Protein AF-A0A9X5B598-F1 (afdb_monomer_lite)

Secondary structure (DSSP, 8-state):
-------EEE-HHHHHHS-HHHHHHHHHHHH-GGGB-TTSSBPPEESS-SSS-BHHHHHHHTT-GGGHHHHHHHHHHTTSEEEETTTEEEE-GGGEEEPPPPS-------------

Foldseek 3Di:
DPPPLQQKDWDPLLVVQADPLLNLLLRLQRHPQLQADPSSGRDKAACDDDPGRHLCVSSVVSVNNVCSPVSVVSCVVSVQWDADPRRIIDGDPNGMDGDDDPPPPPPPPDDDDDDD

Structure (mmCIF, N/CA/C/O backbone):
data_AF-A0A9X5B598-F1
#
_entry.id   AF-A0A9X5B598-F1
#
loop_
_atom_site.group_PDB
_atom_site.id
_atom_site.type_symbol
_atom_site.label_atom_id
_atom_site.label_alt_id
_atom_site.label_comp_id
_atom_site.label_asym_id
_atom_site.label_entity_id
_atom_site.label_seq_id
_atom_site.pdbx_PDB_ins_code
_atom_site.Cartn_x
_atom_site.Cartn_y
_atom_site.Cartn_z
_atom_site.occupancy
_atom_site.B_iso_or_equiv
_atom_site.auth_seq_id
_atom_site.auth_comp_id
_atom_site.auth_asym_id
_atom_site.auth_atom_id
_atom_site.pdbx_PDB_model_num
ATOM 1 N N . MET A 1 1 ? -14.862 -1.211 -27.888 1.00 36.16 1 MET A N 1
ATOM 2 C CA . MET A 1 1 ? -14.854 -2.065 -26.686 1.00 36.16 1 MET A CA 1
ATOM 3 C C . MET A 1 1 ? -14.724 -1.125 -25.506 1.00 36.16 1 MET A C 1
ATOM 5 O O . MET A 1 1 ? -13.703 -0.467 -25.397 1.00 36.16 1 MET A O 1
ATOM 9 N N . THR A 1 2 ? -15.781 -0.926 -24.724 1.00 40.56 2 THR A N 1
ATOM 10 C CA . THR A 1 2 ? -15.682 -0.156 -23.478 1.00 40.56 2 THR A CA 1
ATOM 11 C C . THR A 1 2 ? -15.030 -1.070 -22.450 1.00 40.56 2 THR A C 1
ATOM 13 O O . THR A 1 2 ? -15.717 -1.872 -21.823 1.00 40.56 2 THR A O 1
ATOM 16 N N . GLU A 1 3 ? -13.701 -1.029 -22.348 1.00 46.00 3 GLU A N 1
ATOM 17 C CA . GLU A 1 3 ? -13.007 -1.582 -21.186 1.00 46.00 3 GLU A CA 1
ATOM 18 C C . GLU A 1 3 ? -13.545 -0.838 -19.965 1.00 46.00 3 GLU A C 1
ATOM 20 O O . GLU A 1 3 ? -13.273 0.344 -19.769 1.00 46.00 3 GLU A O 1
ATOM 25 N N . SER A 1 4 ? -14.398 -1.501 -19.188 1.00 48.81 4 SER A N 1
ATOM 26 C CA . SER A 1 4 ? -14.752 -1.029 -17.859 1.00 48.81 4 SER A CA 1
ATOM 27 C C . SER A 1 4 ? -13.472 -1.059 -17.038 1.00 48.81 4 SER A C 1
ATOM 29 O O . SER A 1 4 ? -13.071 -2.116 -16.554 1.00 48.81 4 SER A O 1
ATOM 31 N N . THR A 1 5 ? -12.797 0.083 -16.926 1.00 58.19 5 THR A N 1
ATOM 32 C CA . THR A 1 5 ? -11.674 0.260 -16.014 1.00 58.19 5 THR A CA 1
ATOM 33 C C . THR A 1 5 ? -12.203 -0.046 -14.620 1.00 58.19 5 THR A C 1
ATOM 35 O O . THR A 1 5 ? -12.960 0.737 -14.051 1.00 58.19 5 THR A O 1
ATOM 38 N N . LEU A 1 6 ? -11.887 -1.236 -14.107 1.00 69.44 6 LEU A N 1
ATOM 39 C CA . LEU A 1 6 ? -12.237 -1.634 -12.751 1.00 69.44 6 LEU A CA 1
ATOM 40 C C . LEU A 1 6 ? -11.558 -0.648 -11.806 1.00 69.44 6 LEU A C 1
ATOM 42 O O . LEU A 1 6 ? -10.340 -0.666 -11.626 1.00 69.44 6 LEU A O 1
ATOM 46 N N . GLU A 1 7 ? -12.350 0.261 -11.252 1.00 84.88 7 GLU A N 1
ATOM 47 C CA . GLU A 1 7 ? -11.879 1.165 -10.219 1.00 84.88 7 GLU A CA 1
ATOM 48 C C . GLU A 1 7 ? -11.705 0.364 -8.929 1.00 84.88 7 GLU A C 1
ATOM 50 O O . GLU A 1 7 ? -12.547 -0.462 -8.576 1.00 84.88 7 GLU A O 1
ATOM 55 N N . TRP A 1 8 ? -10.592 0.571 -8.232 1.00 90.94 8 TRP A N 1
ATOM 56 C CA . TRP A 1 8 ? -10.301 -0.098 -6.967 1.00 90.94 8 TRP A CA 1
ATOM 57 C C . TRP A 1 8 ? -10.489 0.881 -5.818 1.00 90.94 8 TRP A C 1
ATOM 59 O O . TRP A 1 8 ? -10.073 2.035 -5.897 1.00 90.94 8 TRP A O 1
ATOM 69 N N . GLN A 1 9 ? -11.078 0.400 -4.730 1.00 93.12 9 GLN A N 1
ATOM 70 C CA . GLN A 1 9 ? -11.243 1.149 -3.491 1.00 93.12 9 GLN A CA 1
ATOM 71 C C . GLN A 1 9 ? -10.590 0.409 -2.328 1.00 93.12 9 GLN A C 1
ATOM 73 O O . GLN A 1 9 ? -10.444 -0.814 -2.339 1.00 93.12 9 GLN A O 1
ATOM 78 N N . VAL A 1 10 ? -10.211 1.160 -1.301 1.00 94.56 10 VAL A N 1
ATOM 79 C CA . VAL A 1 10 ? -9.692 0.599 -0.051 1.00 94.56 10 VAL A CA 1
ATOM 80 C C . VAL A 1 10 ? -10.817 -0.143 0.659 1.00 94.56 10 VAL A C 1
ATOM 82 O O . VAL A 1 10 ? -11.945 0.346 0.717 1.00 94.56 10 VAL A O 1
ATOM 85 N N . SER A 1 11 ? -10.526 -1.327 1.189 1.00 94.81 11 SER A N 1
ATOM 86 C CA . SER A 1 11 ? -11.532 -2.111 1.901 1.00 94.81 11 SER A CA 1
ATOM 87 C C . SER A 1 11 ? -11.913 -1.445 3.226 1.00 94.81 11 SER A C 1
ATOM 89 O O . SER A 1 11 ? -11.100 -0.776 3.868 1.00 94.81 11 SER A O 1
ATOM 91 N N . SER A 1 12 ? -13.143 -1.675 3.692 1.00 93.88 12 SER A N 1
ATOM 92 C CA . SER A 1 12 ? -13.578 -1.202 5.013 1.00 93.88 12 SER A CA 1
ATOM 93 C C . SER A 1 12 ? -12.699 -1.743 6.144 1.00 93.88 12 SER A C 1
ATOM 95 O O . SER A 1 12 ? -12.470 -1.033 7.116 1.00 93.88 12 SER A O 1
ATOM 97 N N . LEU A 1 13 ? -12.160 -2.959 5.997 1.00 94.25 13 LEU A N 1
ATOM 98 C CA . LEU A 1 13 ? -11.234 -3.552 6.962 1.00 94.25 13 LEU A CA 1
ATOM 99 C C . LEU A 1 13 ? -9.950 -2.721 7.085 1.00 94.25 13 LEU A C 1
ATOM 101 O O . LEU A 1 13 ? -9.553 -2.358 8.189 1.00 94.25 13 LEU A O 1
ATOM 105 N N . ALA A 1 14 ? -9.331 -2.364 5.958 1.00 94.69 14 ALA A N 1
ATOM 106 C CA . ALA A 1 14 ? -8.139 -1.522 5.961 1.00 94.69 14 ALA A CA 1
ATOM 107 C C . ALA A 1 14 ? -8.430 -0.129 6.544 1.00 94.69 14 ALA A C 1
ATOM 109 O O . ALA A 1 14 ? -7.615 0.401 7.291 1.00 94.69 14 ALA A O 1
ATOM 110 N N . LEU A 1 15 ? -9.606 0.446 6.270 1.00 95.00 15 LEU A N 1
ATOM 111 C CA . LEU A 1 15 ? -10.020 1.730 6.853 1.00 95.00 15 LEU A CA 1
ATOM 112 C C . LEU A 1 15 ? -10.250 1.677 8.373 1.00 95.00 15 LEU A C 1
ATOM 114 O O . LEU A 1 15 ? -10.174 2.711 9.028 1.00 95.00 15 LEU A O 1
ATOM 118 N N . GLN A 1 16 ? -10.553 0.506 8.935 1.00 96.12 16 GLN A N 1
ATOM 119 C CA . GLN A 1 16 ? -10.752 0.332 10.377 1.00 96.12 16 GLN A CA 1
ATOM 120 C C . GLN A 1 16 ? -9.447 0.048 11.123 1.00 96.12 16 GLN A C 1
ATOM 122 O O . GLN A 1 16 ? -9.292 0.485 12.259 1.00 96.12 16 GLN A O 1
ATOM 127 N N . LEU A 1 17 ? -8.530 -0.698 10.502 1.00 96.50 17 LEU A N 1
ATOM 128 C CA . LEU A 1 17 ? -7.298 -1.156 11.151 1.00 96.50 17 LEU A CA 1
ATOM 129 C C . LEU A 1 17 ? -6.129 -0.182 11.005 1.00 96.50 17 LEU A C 1
ATOM 131 O O . LEU A 1 17 ? -5.247 -0.165 11.860 1.00 96.50 17 LEU A O 1
ATOM 135 N N . LEU A 1 18 ? -6.100 0.596 9.921 1.00 96.94 18 LEU A N 1
ATOM 136 C CA . LEU A 1 18 ? -4.972 1.463 9.604 1.00 96.94 18 LEU A CA 1
ATOM 137 C C . LEU A 1 18 ? -5.151 2.880 10.153 1.00 96.94 18 LEU A C 1
ATOM 139 O O . LEU A 1 18 ? -6.245 3.445 10.147 1.00 96.94 18 LEU A O 1
ATOM 143 N N . SER A 1 19 ? -4.039 3.499 10.527 1.00 97.25 19 SER A N 1
ATOM 144 C CA . SER A 1 19 ? -3.913 4.919 10.820 1.00 97.25 19 SER A CA 1
ATOM 145 C C . SER A 1 19 ? -4.225 5.767 9.588 1.00 97.25 19 SER A C 1
ATOM 147 O O . SER A 1 19 ? -4.080 5.328 8.447 1.00 97.25 19 SER A O 1
ATOM 149 N N . GLU A 1 20 ? -4.580 7.039 9.783 1.00 96.25 20 GLU A N 1
ATOM 150 C CA . GLU A 1 20 ? -4.864 7.957 8.668 1.00 96.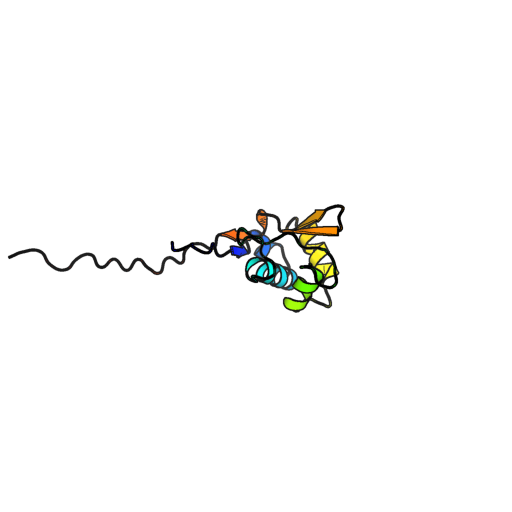25 20 GLU A CA 1
ATOM 151 C C . GLU A 1 20 ? -3.707 8.067 7.660 1.00 96.25 20 GLU A C 1
ATOM 153 O O . GLU A 1 20 ? -3.927 8.278 6.466 1.00 96.25 20 GLU A O 1
ATOM 158 N N . ARG A 1 21 ? -2.461 7.907 8.123 1.00 96.69 21 ARG A N 1
ATOM 159 C CA . ARG A 1 21 ? -1.268 7.949 7.267 1.00 96.69 21 ARG A CA 1
ATOM 160 C C . ARG A 1 21 ? -1.179 6.701 6.393 1.00 96.69 21 ARG A C 1
ATOM 162 O O . ARG A 1 21 ? -1.042 6.822 5.178 1.00 96.69 21 ARG A O 1
ATOM 169 N N . ALA A 1 22 ? -1.339 5.520 6.983 1.00 96.69 22 ALA A N 1
ATOM 170 C CA . ALA A 1 22 ? -1.380 4.270 6.234 1.00 96.69 22 ALA A CA 1
ATOM 171 C C . ALA A 1 22 ? -2.593 4.207 5.287 1.00 96.69 22 ALA A C 1
ATOM 173 O O . ALA A 1 22 ? -2.456 3.792 4.136 1.00 96.69 22 ALA A O 1
ATOM 174 N N . GLN A 1 23 ? -3.749 4.738 5.705 1.00 97.00 23 GLN A N 1
ATOM 175 C CA . GLN A 1 23 ? -4.925 4.907 4.847 1.00 97.00 23 GLN A CA 1
ATOM 176 C C . GLN A 1 23 ? -4.651 5.814 3.637 1.00 97.00 23 GLN A C 1
ATOM 178 O O . GLN A 1 23 ? -5.118 5.526 2.536 1.00 97.00 23 GLN A O 1
ATOM 183 N N . LYS A 1 24 ? -3.892 6.904 3.797 1.00 96.44 24 LYS A N 1
ATOM 184 C CA . LYS A 1 24 ? -3.489 7.755 2.664 1.00 96.44 24 LYS A CA 1
ATOM 185 C C . LYS A 1 24 ? -2.605 7.004 1.675 1.00 96.44 24 LYS A C 1
ATOM 187 O O . LYS A 1 24 ? -2.861 7.075 0.475 1.00 96.44 24 LYS A O 1
ATOM 192 N N . VAL A 1 25 ? -1.616 6.261 2.170 1.00 97.19 25 VAL A N 1
ATOM 193 C CA . VAL A 1 25 ? -0.707 5.470 1.326 1.00 97.19 25 VAL A CA 1
ATOM 194 C C . VAL A 1 25 ? -1.476 4.416 0.533 1.00 97.19 25 VAL A C 1
ATOM 196 O O . VAL A 1 25 ? -1.342 4.357 -0.687 1.00 97.19 25 VAL A O 1
ATOM 199 N N . ILE A 1 26 ? -2.341 3.634 1.184 1.00 96.12 26 ILE A N 1
ATOM 200 C CA . ILE A 1 26 ? -3.118 2.601 0.489 1.00 96.12 26 ILE A CA 1
ATOM 201 C C . ILE A 1 26 ? -4.129 3.195 -0.501 1.00 96.12 26 ILE A C 1
ATOM 203 O O . ILE A 1 26 ? -4.261 2.670 -1.603 1.00 96.12 26 ILE A O 1
ATOM 207 N N . ARG A 1 27 ? -4.786 4.321 -0.176 1.00 95.38 27 ARG A N 1
ATOM 208 C CA . ARG A 1 27 ? -5.649 5.051 -1.127 1.00 95.38 27 ARG A CA 1
ATOM 209 C C . ARG A 1 27 ? -4.868 5.491 -2.358 1.00 95.38 27 ARG A C 1
ATOM 211 O O . ARG A 1 27 ? -5.350 5.345 -3.476 1.00 95.38 27 ARG A O 1
ATOM 218 N N . HIS A 1 28 ? -3.660 6.010 -2.159 1.00 95.75 28 HIS A N 1
ATOM 219 C CA . HIS A 1 28 ? -2.820 6.414 -3.273 1.00 95.75 28 HIS A CA 1
ATOM 220 C C . HIS A 1 28 ? -2.398 5.205 -4.118 1.00 95.75 28 HIS A C 1
ATOM 222 O O . HIS A 1 28 ? -2.491 5.261 -5.338 1.00 95.75 28 HIS A O 1
ATOM 228 N N . TRP A 1 29 ? -2.052 4.081 -3.488 1.00 95.56 29 TRP A N 1
ATOM 229 C CA . TRP A 1 29 ? -1.665 2.853 -4.187 1.00 95.56 29 TRP A CA 1
ATOM 230 C C . TRP A 1 29 ? -2.790 2.301 -5.069 1.00 95.56 29 TRP A C 1
ATOM 232 O O . TRP A 1 29 ? -2.552 1.936 -6.218 1.00 95.56 29 TRP A O 1
ATOM 242 N N . VAL A 1 30 ? -4.028 2.267 -4.562 1.00 94.25 30 VAL A N 1
ATOM 243 C CA . VAL A 1 30 ? -5.167 1.744 -5.333 1.00 94.25 30 VAL A CA 1
ATOM 244 C C . VAL A 1 30 ? -5.608 2.689 -6.447 1.00 94.25 30 VAL A C 1
ATOM 246 O O . VAL A 1 30 ? -6.053 2.221 -7.495 1.00 94.25 30 VAL A O 1
ATOM 249 N N . SER A 1 31 ? -5.470 4.004 -6.268 1.00 91.00 31 SER A N 1
ATOM 250 C CA . SER A 1 31 ? -5.999 5.001 -7.209 1.00 91.00 31 SER A CA 1
ATOM 251 C C . SER A 1 31 ? -4.986 5.484 -8.248 1.00 91.00 31 SER A C 1
ATOM 253 O O . SER A 1 31 ? -5.376 5.884 -9.342 1.00 91.00 31 SER A O 1
ATOM 255 N N . SER A 1 32 ? -3.693 5.463 -7.931 1.00 90.81 32 SER A N 1
ATOM 256 C CA . SER A 1 32 ? -2.660 6.079 -8.761 1.00 90.81 32 SER A CA 1
ATOM 257 C C . SER A 1 32 ? -2.138 5.097 -9.817 1.00 90.81 32 SER A C 1
ATOM 259 O O . SER A 1 32 ? -1.555 4.059 -9.505 1.00 90.81 32 SER A O 1
ATOM 261 N N . GLY A 1 33 ? -2.351 5.436 -11.095 1.00 89.56 33 GLY A N 1
ATOM 262 C CA . GLY A 1 33 ? -1.945 4.637 -12.261 1.00 89.56 33 GLY A CA 1
ATOM 263 C C . GLY A 1 33 ? -0.487 4.147 -12.247 1.00 89.56 33 GLY A C 1
ATOM 264 O O . GLY A 1 33 ? -0.255 2.969 -12.530 1.00 89.56 33 GLY A O 1
ATOM 265 N N . PRO A 1 34 ? 0.499 4.980 -11.860 1.00 91.31 34 PRO A N 1
ATOM 266 C CA . PRO A 1 34 ? 1.886 4.563 -11.700 1.00 91.31 34 PRO A CA 1
ATOM 267 C C . PRO A 1 34 ? 2.085 3.366 -10.774 1.00 91.31 34 PRO A C 1
ATOM 269 O O . PRO A 1 34 ? 3.022 2.620 -10.997 1.00 91.31 34 PRO A O 1
ATOM 272 N N . PHE A 1 35 ? 1.221 3.106 -9.796 1.00 92.75 35 PHE A N 1
ATOM 273 C CA . PHE A 1 35 ? 1.388 1.990 -8.856 1.00 92.75 35 PHE A CA 1
ATOM 274 C C . PHE A 1 35 ? 0.511 0.779 -9.183 1.00 92.75 35 PHE A C 1
ATOM 276 O O . PHE A 1 35 ? 0.456 -0.171 -8.402 1.00 92.75 35 PHE A O 1
ATOM 283 N N . ARG A 1 36 ? -0.153 0.788 -10.343 1.00 91.94 36 ARG A N 1
ATOM 284 C CA . ARG A 1 36 ? -0.955 -0.330 -10.841 1.00 91.94 36 ARG A CA 1
ATOM 285 C C . ARG A 1 36 ? -0.145 -1.261 -11.747 1.00 91.94 36 ARG A C 1
ATOM 287 O O . ARG A 1 36 ? 0.854 -0.856 -12.358 1.00 91.94 36 ARG A O 1
ATOM 294 N N . ASP A 1 37 ? -0.576 -2.516 -11.805 1.00 90.50 37 ASP A N 1
ATOM 295 C CA . ASP A 1 37 ? -0.089 -3.531 -12.737 1.00 90.50 37 ASP A CA 1
ATOM 296 C C . ASP A 1 37 ? -0.871 -3.523 -14.066 1.00 90.50 37 ASP A C 1
ATOM 298 O O . ASP A 1 37 ? -1.745 -2.685 -14.299 1.00 90.50 37 ASP A O 1
ATOM 302 N N . VAL A 1 38 ? -0.551 -4.471 -14.951 1.00 89.00 38 VAL A N 1
ATOM 303 C CA . VAL A 1 38 ? -1.172 -4.617 -16.281 1.00 89.00 38 VAL A CA 1
ATOM 304 C C . VAL A 1 38 ? -2.674 -4.921 -16.239 1.00 89.00 38 VAL A C 1
ATOM 306 O O . VAL A 1 38 ? -3.360 -4.718 -17.232 1.00 89.00 38 VAL A O 1
ATOM 309 N N . THR A 1 39 ? -3.192 -5.399 -15.107 1.00 87.25 39 THR A N 1
ATOM 310 C CA . THR A 1 39 ? -4.622 -5.671 -14.887 1.00 87.25 39 THR A CA 1
ATOM 311 C C 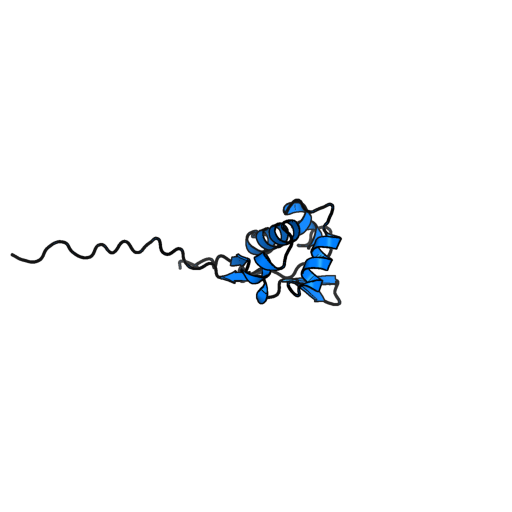. THR A 1 39 ? -5.361 -4.466 -14.302 1.00 87.25 39 THR A C 1
ATOM 313 O O . THR A 1 39 ? -6.569 -4.520 -14.077 1.00 87.25 39 THR A O 1
ATOM 316 N N . GLY A 1 40 ? -4.641 -3.375 -14.019 1.00 87.44 40 GLY A N 1
ATOM 317 C CA . GLY A 1 40 ? -5.166 -2.197 -13.341 1.00 87.44 40 GLY A CA 1
ATOM 318 C C . GLY A 1 40 ? -5.291 -2.360 -11.824 1.00 87.44 40 GLY A C 1
ATOM 319 O O . GLY A 1 40 ? -5.740 -1.425 -11.166 1.00 87.44 40 GLY A O 1
ATOM 320 N N . ALA A 1 41 ? -4.903 -3.504 -11.254 1.00 90.38 41 ALA A N 1
ATOM 321 C CA . ALA A 1 41 ? -4.863 -3.724 -9.810 1.00 90.38 41 ALA A CA 1
ATOM 322 C C . ALA A 1 41 ? -3.606 -3.092 -9.181 1.00 90.38 41 ALA A C 1
ATOM 324 O O . ALA A 1 41 ? -2.647 -2.806 -9.899 1.00 90.38 41 ALA A O 1
ATOM 325 N N . PRO A 1 42 ? -3.578 -2.864 -7.853 1.00 93.88 42 PRO A N 1
ATOM 326 C CA . PRO A 1 42 ? -2.368 -2.452 -7.144 1.00 93.88 42 PRO A CA 1
ATOM 327 C C . PRO A 1 42 ? -1.218 -3.422 -7.430 1.00 93.88 42 PRO A C 1
ATOM 329 O O . PRO A 1 42 ? -1.314 -4.614 -7.132 1.00 93.88 42 PRO A O 1
ATOM 332 N N . GLY A 1 43 ? -0.146 -2.907 -8.026 1.00 93.25 43 GLY A N 1
ATOM 333 C CA . GLY A 1 43 ? 0.991 -3.701 -8.467 1.00 93.25 43 GLY A CA 1
ATOM 334 C C . GLY A 1 43 ? 1.990 -3.991 -7.351 1.00 93.25 43 GLY A C 1
ATOM 335 O O . GLY A 1 43 ? 1.993 -3.342 -6.304 1.00 93.25 43 GLY A O 1
ATOM 336 N N . LEU A 1 44 ? 2.868 -4.960 -7.611 1.00 94.56 44 LEU A N 1
ATOM 337 C CA . LEU A 1 44 ? 4.033 -5.260 -6.780 1.00 94.56 44 LEU A CA 1
ATOM 338 C C . LEU A 1 44 ? 5.030 -4.095 -6.847 1.00 94.56 44 LEU A C 1
ATOM 340 O O . LEU A 1 44 ? 5.384 -3.654 -7.941 1.00 94.56 44 LEU A O 1
ATOM 344 N N . LEU A 1 45 ? 5.492 -3.621 -5.691 1.00 95.38 45 LEU A N 1
ATOM 345 C CA . LEU A 1 45 ? 6.452 -2.520 -5.596 1.00 95.38 45 LEU A CA 1
ATOM 346 C C . LEU A 1 45 ? 7.765 -3.003 -4.995 1.00 95.38 45 LEU A C 1
ATOM 348 O O . LEU A 1 45 ? 7.775 -3.906 -4.164 1.00 95.38 45 LEU A O 1
ATOM 352 N N . TYR A 1 46 ? 8.871 -2.361 -5.347 1.00 94.94 46 TYR A N 1
ATOM 353 C CA . TYR A 1 46 ? 10.105 -2.494 -4.572 1.00 94.94 46 TYR A CA 1
ATOM 354 C C . TYR A 1 46 ? 9.986 -1.721 -3.259 1.00 94.94 46 TYR A C 1
ATOM 356 O O . TYR A 1 46 ? 9.226 -0.762 -3.169 1.00 94.94 46 TYR A O 1
ATOM 364 N N . LEU A 1 47 ? 10.737 -2.089 -2.225 1.00 92.62 47 LEU A N 1
ATOM 365 C CA . LEU A 1 47 ? 10.779 -1.301 -0.991 1.00 92.62 47 LEU A CA 1
ATOM 366 C C . LEU A 1 47 ? 11.397 0.076 -1.251 1.00 92.62 47 LEU A C 1
ATOM 368 O O . LEU A 1 47 ? 10.806 1.097 -0.904 1.00 92.62 47 LEU A O 1
ATOM 372 N N . ALA A 1 48 ? 12.543 0.099 -1.928 1.00 88.31 48 ALA A N 1
ATOM 373 C CA . ALA A 1 48 ? 13.251 1.301 -2.345 1.00 88.31 48 ALA A CA 1
ATOM 374 C C . ALA A 1 48 ? 13.930 1.055 -3.699 1.00 88.31 48 ALA A C 1
ATOM 376 O O . ALA A 1 48 ? 14.300 -0.075 -4.007 1.00 88.31 48 ALA A O 1
ATOM 377 N N . GLY A 1 49 ? 14.102 2.109 -4.491 1.00 80.19 49 GLY A N 1
ATOM 378 C CA . GLY A 1 49 ? 14.794 2.041 -5.775 1.00 80.19 49 GLY A CA 1
ATOM 379 C C . GLY A 1 49 ? 14.750 3.386 -6.488 1.00 80.19 49 GLY A C 1
ATOM 380 O O . GLY A 1 49 ? 13.733 4.079 -6.443 1.00 80.19 49 GLY A O 1
ATOM 381 N N . ASP A 1 50 ? 15.859 3.755 -7.123 1.00 65.06 50 ASP A N 1
ATOM 382 C CA . ASP A 1 50 ? 15.955 4.968 -7.933 1.00 65.06 50 ASP A CA 1
ATOM 383 C C . ASP A 1 50 ? 15.453 4.632 -9.348 1.00 65.06 50 ASP A C 1
ATOM 385 O O . ASP A 1 50 ? 16.073 3.853 -10.069 1.00 65.06 50 ASP A O 1
ATOM 389 N N . GLY A 1 51 ? 14.268 5.130 -9.709 1.00 65.94 51 GLY A N 1
ATOM 390 C CA . GLY A 1 51 ? 13.658 4.926 -11.032 1.00 65.94 51 GLY A CA 1
ATOM 391 C C . GLY A 1 51 ? 12.650 3.773 -11.156 1.00 65.94 51 GLY A C 1
ATOM 392 O O . GLY A 1 51 ? 11.919 3.728 -12.144 1.00 65.94 51 GLY A O 1
ATOM 393 N N . GLU A 1 52 ? 12.537 2.886 -10.162 1.00 76.62 52 GLU A N 1
ATOM 394 C CA . GLU A 1 52 ? 11.495 1.848 -10.127 1.00 76.62 52 GLU A CA 1
ATOM 395 C C . GLU A 1 52 ? 10.282 2.263 -9.275 1.00 76.62 52 GLU A C 1
ATOM 397 O O . GLU A 1 52 ? 10.365 3.102 -8.373 1.00 76.62 52 GLU A O 1
ATOM 402 N N . LYS A 1 53 ? 9.122 1.647 -9.547 1.00 89.31 53 LYS A N 1
ATOM 403 C CA . LYS A 1 53 ? 7.910 1.813 -8.733 1.00 89.31 53 LYS A CA 1
ATOM 404 C C . LYS A 1 53 ? 8.180 1.241 -7.336 1.00 89.31 53 LYS A C 1
ATOM 406 O O . LYS A 1 53 ? 8.200 0.021 -7.155 1.00 89.31 53 LYS A O 1
ATOM 411 N N . SER A 1 54 ? 8.410 2.119 -6.361 1.00 94.69 54 SER A N 1
ATOM 412 C CA . SER A 1 54 ? 8.775 1.731 -4.997 1.00 94.69 54 SER A CA 1
ATOM 413 C C . SER A 1 54 ? 7.766 2.203 -3.950 1.00 94.69 54 SER A C 1
ATOM 415 O O . SER A 1 54 ? 7.040 3.179 -4.150 1.00 94.69 54 SER A O 1
ATOM 417 N N . PHE A 1 55 ? 7.744 1.524 -2.806 1.00 95.44 55 PHE A N 1
ATOM 418 C CA . PHE A 1 55 ? 6.947 1.904 -1.648 1.00 95.44 55 PHE A CA 1
ATOM 419 C C . PHE A 1 55 ? 7.394 3.248 -1.074 1.00 95.44 55 PHE A C 1
ATOM 421 O O . PHE A 1 55 ? 6.560 4.044 -0.648 1.00 95.44 55 PHE A O 1
ATOM 428 N N . VAL A 1 56 ? 8.699 3.540 -1.099 1.00 94.81 56 VAL A N 1
ATOM 429 C CA . VAL A 1 56 ? 9.214 4.858 -0.710 1.00 94.81 56 VAL A CA 1
ATOM 430 C C . VAL A 1 56 ? 8.640 5.950 -1.611 1.00 94.81 56 VAL A C 1
ATOM 432 O O . VAL A 1 56 ? 8.131 6.939 -1.087 1.00 94.81 56 VAL A O 1
ATOM 435 N N . SER A 1 57 ? 8.651 5.764 -2.934 1.00 94.69 57 SER A N 1
ATOM 436 C CA . SER A 1 57 ? 8.066 6.725 -3.880 1.00 94.69 57 SER A CA 1
ATOM 437 C C . SER A 1 57 ? 6.565 6.901 -3.632 1.00 94.69 57 SER A C 1
ATOM 439 O O . SER A 1 57 ? 6.096 8.028 -3.495 1.00 94.69 57 SER A O 1
ATOM 441 N N . LEU A 1 58 ? 5.833 5.796 -3.445 1.00 95.44 58 LEU A N 1
ATOM 442 C CA . LEU A 1 58 ? 4.409 5.799 -3.099 1.00 95.44 58 LEU A CA 1
ATOM 443 C C . LEU A 1 58 ? 4.124 6.601 -1.820 1.00 95.44 58 LEU A C 1
ATOM 445 O O . LEU A 1 58 ? 3.228 7.443 -1.789 1.00 95.44 58 LEU A O 1
ATOM 449 N N . ALA A 1 59 ? 4.880 6.344 -0.752 1.00 95.25 59 ALA A N 1
ATOM 450 C CA . ALA A 1 59 ? 4.709 7.027 0.521 1.00 95.25 59 ALA A CA 1
ATOM 451 C C . ALA A 1 59 ? 5.062 8.516 0.418 1.00 95.25 59 ALA A C 1
ATOM 453 O O . ALA A 1 59 ? 4.408 9.340 1.055 1.00 95.25 59 ALA A O 1
ATOM 454 N N . VAL A 1 60 ? 6.059 8.880 -0.391 1.00 94.25 60 VAL A N 1
ATOM 455 C CA . VAL A 1 60 ? 6.407 10.278 -0.672 1.00 94.25 60 VAL A CA 1
ATOM 456 C C . VAL A 1 60 ? 5.267 10.984 -1.406 1.00 94.25 60 VAL A C 1
ATOM 458 O O . VAL A 1 60 ? 4.842 12.045 -0.948 1.00 94.25 60 VAL A O 1
ATOM 461 N N . GLU A 1 61 ? 4.728 10.392 -2.475 1.00 94.19 61 GLU A N 1
ATOM 462 C CA . GLU A 1 61 ? 3.604 10.961 -3.235 1.00 94.19 61 GLU A CA 1
ATOM 463 C C . GLU A 1 61 ? 2.321 11.061 -2.394 1.00 94.19 61 GLU A C 1
ATOM 465 O O . GLU A 1 61 ? 1.566 12.026 -2.507 1.00 94.19 61 GLU A O 1
ATOM 470 N N . ALA A 1 62 ? 2.119 10.135 -1.453 1.00 94.69 62 ALA A N 1
ATOM 471 C CA . ALA A 1 62 ? 1.040 10.192 -0.467 1.00 94.69 62 ALA A CA 1
ATOM 472 C C . ALA A 1 62 ? 1.289 11.187 0.694 1.00 94.69 62 ALA A C 1
ATOM 474 O O . ALA A 1 62 ? 0.490 11.252 1.635 1.00 94.69 62 ALA A O 1
ATOM 475 N N . GLY A 1 63 ? 2.392 11.946 0.681 1.00 93.81 63 GLY A N 1
ATOM 476 C CA . GLY A 1 63 ? 2.733 12.936 1.712 1.00 93.81 63 GLY A CA 1
ATOM 477 C C . GLY A 1 63 ? 3.226 12.339 3.037 1.00 93.81 63 GLY A C 1
ATOM 478 O O . GLY A 1 63 ? 3.216 13.010 4.066 1.00 93.81 63 GLY A O 1
ATOM 479 N N . CYS A 1 64 ? 3.659 11.079 3.031 1.00 94.56 64 CYS A N 1
ATOM 480 C CA . CYS A 1 64 ? 4.071 10.302 4.202 1.00 94.56 64 CYS A CA 1
ATOM 481 C C . CYS A 1 64 ? 5.592 10.061 4.278 1.00 94.56 64 CYS A C 1
ATOM 483 O O . CYS A 1 64 ? 6.029 9.182 5.019 1.00 94.56 64 CYS A O 1
ATOM 485 N N . ARG A 1 65 ? 6.412 10.865 3.578 1.00 93.38 65 ARG A N 1
ATOM 486 C CA . ARG A 1 65 ? 7.885 10.718 3.504 1.00 93.38 65 ARG A CA 1
ATOM 487 C C . ARG A 1 65 ? 8.571 10.521 4.861 1.00 93.38 65 ARG A C 1
ATOM 489 O O . ARG A 1 65 ? 9.462 9.690 4.979 1.00 93.38 65 ARG A O 1
ATOM 496 N N . ALA A 1 66 ? 8.185 11.298 5.873 1.00 92.38 66 ALA A N 1
ATOM 497 C CA . ALA A 1 66 ? 8.824 11.265 7.194 1.00 92.38 66 ALA A CA 1
ATOM 498 C C . ALA A 1 66 ? 8.475 10.013 8.022 1.00 92.38 66 ALA A C 1
ATOM 500 O O . ALA A 1 66 ? 9.118 9.748 9.031 1.00 92.38 66 ALA A O 1
ATOM 501 N N . CYS A 1 67 ? 7.456 9.257 7.616 1.00 93.81 67 CYS A N 1
ATOM 502 C CA . CYS A 1 67 ? 6.910 8.121 8.359 1.00 93.81 67 CYS A CA 1
ATOM 503 C C . CYS A 1 67 ? 6.785 6.855 7.500 1.00 93.81 67 CYS A C 1
ATOM 505 O O . CYS A 1 67 ? 6.078 5.930 7.887 1.00 93.81 67 CYS A O 1
ATOM 507 N N . THR A 1 68 ? 7.462 6.801 6.348 1.00 95.06 68 THR A N 1
ATOM 508 C CA . THR A 1 68 ? 7.406 5.673 5.408 1.00 95.06 68 THR A CA 1
ATOM 509 C C . THR A 1 68 ? 7.654 4.332 6.096 1.00 95.06 68 THR A C 1
ATOM 511 O O . THR A 1 68 ? 6.869 3.408 5.911 1.00 95.06 68 THR A O 1
ATOM 514 N N . THR A 1 69 ? 8.698 4.236 6.926 1.00 95.50 69 THR A N 1
ATOM 515 C CA . THR A 1 69 ? 9.036 3.000 7.648 1.00 95.50 69 THR A CA 1
ATOM 516 C C . THR A 1 69 ? 7.922 2.586 8.603 1.00 95.50 69 THR A C 1
ATOM 518 O O . THR A 1 69 ? 7.424 1.473 8.498 1.00 95.50 69 THR A O 1
ATOM 521 N N . SER A 1 70 ? 7.452 3.500 9.456 1.00 96.81 70 SER A N 1
ATOM 522 C CA . SER A 1 70 ? 6.387 3.200 10.419 1.00 96.81 70 SER A CA 1
ATOM 523 C C . SER A 1 70 ? 5.072 2.818 9.739 1.00 96.81 70 SER A C 1
ATOM 525 O O . SER A 1 70 ? 4.367 1.942 10.223 1.00 96.81 70 SER A O 1
ATOM 527 N N . VAL A 1 71 ? 4.751 3.437 8.597 1.00 97.12 71 VAL A N 1
ATOM 528 C CA . VAL A 1 71 ? 3.576 3.067 7.797 1.00 97.12 71 VAL A CA 1
ATOM 529 C C . VAL A 1 71 ? 3.731 1.663 7.208 1.00 97.12 71 VAL A C 1
ATOM 531 O O . VAL A 1 71 ? 2.785 0.881 7.251 1.00 97.12 71 VAL A O 1
ATOM 534 N N . LEU A 1 72 ? 4.911 1.312 6.689 1.00 96.88 72 LEU A N 1
ATOM 535 C CA . LEU A 1 72 ? 5.174 -0.037 6.184 1.00 96.88 72 LEU A CA 1
ATOM 536 C C . LEU A 1 72 ? 5.060 -1.090 7.293 1.00 96.88 72 LEU A C 1
ATOM 538 O O . LEU A 1 72 ? 4.438 -2.134 7.087 1.00 96.88 72 LEU A O 1
ATOM 542 N N . GLU A 1 73 ? 5.650 -0.821 8.458 1.00 97.00 73 GLU A N 1
ATOM 543 C CA . GLU A 1 73 ? 5.594 -1.702 9.627 1.00 97.00 73 GLU A CA 1
ATOM 544 C C . GLU A 1 73 ? 4.154 -1.904 10.094 1.00 97.00 73 GLU A C 1
ATOM 546 O O . GLU A 1 73 ? 3.727 -3.041 10.283 1.00 97.00 73 GLU A O 1
ATOM 551 N N . GLU A 1 74 ? 3.380 -0.823 10.197 1.00 97.56 74 GLU A N 1
ATOM 552 C CA . GLU A 1 74 ? 1.961 -0.865 10.544 1.00 97.56 74 GLU A CA 1
ATOM 553 C C . GLU A 1 74 ? 1.170 -1.725 9.551 1.00 97.56 74 GLU A C 1
ATOM 555 O O . GLU A 1 74 ? 0.479 -2.664 9.944 1.00 97.56 74 GLU A O 1
ATOM 560 N N . MET A 1 75 ? 1.310 -1.458 8.250 1.00 97.19 75 MET A N 1
ATOM 561 C CA . MET A 1 75 ? 0.606 -2.212 7.211 1.00 97.19 75 MET A CA 1
ATOM 562 C C . MET A 1 75 ? 1.006 -3.693 7.207 1.00 97.19 75 MET A C 1
ATOM 564 O O . MET A 1 75 ? 0.165 -4.549 6.926 1.00 97.19 75 MET A O 1
ATOM 568 N N . THR A 1 76 ? 2.266 -4.006 7.522 1.00 96.69 76 THR A N 1
ATOM 569 C CA . THR A 1 76 ? 2.762 -5.388 7.619 1.00 96.69 76 THR A CA 1
ATOM 570 C C . THR A 1 76 ? 2.174 -6.077 8.850 1.00 96.69 76 THR A C 1
ATOM 572 O O . THR A 1 76 ? 1.646 -7.181 8.745 1.00 96.69 76 THR A O 1
ATOM 575 N N . HIS A 1 77 ? 2.192 -5.407 10.006 1.00 96.69 77 HIS A N 1
ATOM 576 C CA . HIS A 1 77 ? 1.662 -5.930 11.265 1.00 96.69 77 HIS A CA 1
ATOM 577 C C . HIS A 1 77 ? 0.151 -6.181 11.202 1.00 96.69 77 HIS A C 1
ATOM 579 O O . HIS A 1 77 ? -0.337 -7.183 11.718 1.00 96.69 77 HIS A O 1
ATOM 585 N N . MET A 1 78 ? -0.584 -5.312 10.505 1.00 96.62 78 MET A N 1
ATOM 586 C CA . MET A 1 78 ? -2.025 -5.458 10.283 1.00 96.62 78 MET A CA 1
ATOM 587 C C . MET A 1 78 ? -2.369 -6.444 9.153 1.00 96.62 78 MET A C 1
ATOM 589 O O . MET A 1 78 ? -3.544 -6.637 8.847 1.00 96.62 78 MET A O 1
ATOM 593 N N . GLY A 1 79 ? -1.375 -7.059 8.501 1.00 95.56 79 GLY A N 1
ATOM 594 C CA . GLY A 1 79 ? -1.586 -8.031 7.422 1.00 95.56 79 GLY A CA 1
ATOM 595 C C . GLY A 1 79 ? -2.147 -7.429 6.128 1.00 95.56 79 GLY A C 1
ATOM 596 O O . GLY A 1 79 ? -2.733 -8.146 5.313 1.00 95.56 79 GLY A O 1
ATOM 597 N N . MET A 1 80 ? -1.993 -6.116 5.934 1.00 96.75 80 MET A N 1
ATOM 598 C CA . MET A 1 80 ? -2.430 -5.408 4.726 1.00 96.75 80 MET A CA 1
ATOM 599 C C . MET A 1 80 ? -1.410 -5.523 3.596 1.00 96.75 80 MET A C 1
ATOM 601 O O . MET A 1 80 ? -1.787 -5.478 2.424 1.00 96.75 80 MET A O 1
ATOM 605 N N . VAL A 1 81 ? -0.133 -5.706 3.932 1.00 96.75 81 VAL A N 1
ATOM 606 C CA . VAL A 1 81 ? 0.935 -5.955 2.960 1.00 96.75 81 VAL A CA 1
ATOM 607 C C . VAL A 1 81 ? 1.724 -7.205 3.304 1.00 96.75 81 VAL A C 1
ATOM 609 O O . VAL A 1 81 ? 1.784 -7.630 4.454 1.00 96.75 81 VAL A O 1
ATOM 612 N N . GLU A 1 82 ? 2.347 -7.769 2.281 1.00 95.50 82 GLU A N 1
ATOM 613 C CA . GLU A 1 82 ? 3.301 -8.864 2.386 1.00 95.50 82 GLU A CA 1
ATOM 614 C C . GLU A 1 82 ? 4.641 -8.405 1.817 1.00 95.50 82 GLU A C 1
ATOM 616 O O . GLU A 1 82 ? 4.676 -7.766 0.763 1.00 95.50 82 GLU A O 1
ATOM 621 N N . GLN A 1 83 ? 5.729 -8.707 2.524 1.00 93.94 83 GLN A N 1
ATOM 622 C CA . GLN A 1 83 ? 7.087 -8.436 2.065 1.00 93.94 83 GLN A CA 1
ATOM 623 C C . GLN A 1 83 ? 7.749 -9.745 1.639 1.00 93.94 83 GLN A C 1
ATOM 625 O O . GLN A 1 83 ? 7.699 -10.733 2.369 1.00 93.94 83 GLN A O 1
ATOM 630 N N . ASP A 1 84 ? 8.368 -9.740 0.463 1.00 88.62 84 ASP A N 1
ATOM 631 C CA . ASP A 1 84 ? 9.121 -10.876 -0.067 1.00 88.62 84 ASP A CA 1
ATOM 632 C C . ASP A 1 84 ? 10.634 -10.697 0.146 1.00 88.62 84 ASP A C 1
ATOM 634 O O . ASP A 1 84 ? 11.142 -9.581 0.289 1.00 88.62 84 ASP A O 1
ATOM 638 N N . SER A 1 85 ? 11.369 -11.811 0.090 1.00 84.94 85 SER A N 1
ATOM 639 C CA . SER A 1 85 ? 12.827 -11.882 0.250 1.00 84.94 85 SER A CA 1
ATOM 640 C C . SER A 1 85 ? 13.601 -11.017 -0.754 1.00 84.94 85 SER A C 1
ATOM 642 O O . SER A 1 85 ? 14.739 -10.643 -0.487 1.00 84.94 85 SER A O 1
ATOM 644 N N . ALA A 1 86 ? 12.998 -10.655 -1.892 1.00 86.56 86 ALA A N 1
ATOM 645 C CA . ALA A 1 86 ? 13.597 -9.762 -2.885 1.00 86.56 86 ALA A CA 1
ATOM 646 C C . ALA A 1 86 ? 13.365 -8.259 -2.606 1.00 86.56 86 ALA A C 1
ATOM 648 O O . ALA A 1 86 ? 13.421 -7.458 -3.536 1.00 86.56 86 ALA A O 1
ATOM 649 N N . ALA A 1 87 ? 13.075 -7.867 -1.359 1.00 91.06 87 ALA A N 1
ATOM 650 C CA . ALA A 1 87 ? 12.799 -6.479 -0.969 1.00 91.06 87 ALA A CA 1
ATOM 651 C C . ALA A 1 87 ? 11.643 -5.853 -1.771 1.00 91.06 87 ALA A C 1
ATOM 653 O O . ALA A 1 87 ? 11.710 -4.705 -2.216 1.00 91.06 87 ALA A O 1
ATOM 654 N N . ARG A 1 88 ? 10.571 -6.628 -1.961 1.00 94.25 88 ARG A N 1
ATOM 655 C CA . ARG A 1 88 ? 9.343 -6.199 -2.640 1.00 94.25 88 ARG A CA 1
ATOM 656 C C . ARG A 1 88 ? 8.172 -6.247 -1.678 1.00 94.25 88 ARG A C 1
ATOM 658 O O . ARG A 1 88 ? 8.154 -7.078 -0.776 1.00 94.25 88 ARG A O 1
ATOM 665 N N . VAL A 1 89 ? 7.194 -5.381 -1.899 1.00 96.00 89 VAL A N 1
ATOM 666 C CA . VAL A 1 89 ? 5.972 -5.294 -1.111 1.00 96.00 89 VAL A CA 1
ATOM 667 C C . VAL A 1 89 ? 4.747 -5.465 -2.003 1.00 96.00 89 VAL A C 1
ATOM 669 O O . VAL A 1 89 ? 4.619 -4.841 -3.060 1.00 96.00 89 VAL A O 1
ATOM 672 N N . LEU A 1 90 ? 3.845 -6.336 -1.565 1.00 95.88 90 LEU A N 1
ATOM 673 C CA . LEU A 1 90 ? 2.586 -6.643 -2.225 1.00 95.88 90 LEU A CA 1
ATOM 674 C C . LEU A 1 90 ? 1.425 -6.199 -1.344 1.00 95.88 90 LEU A C 1
ATOM 676 O O . LEU A 1 90 ? 1.369 -6.542 -0.164 1.00 95.88 90 LEU A O 1
ATOM 680 N N . LEU A 1 91 ? 0.457 -5.496 -1.929 1.00 96.56 91 LEU A N 1
ATOM 681 C CA . LEU A 1 91 ? -0.797 -5.195 -1.252 1.00 96.56 91 LEU A CA 1
ATOM 682 C C . LEU A 1 91 ? -1.713 -6.428 -1.259 1.00 96.56 91 LEU A C 1
ATOM 684 O O . LEU A 1 91 ? -2.057 -6.966 -2.315 1.00 96.56 91 LEU A O 1
ATOM 688 N N . ARG A 1 92 ? -2.134 -6.881 -0.077 1.00 96.19 92 ARG A N 1
ATOM 689 C CA . ARG A 1 92 ? -2.992 -8.064 0.080 1.00 96.19 92 ARG A CA 1
ATOM 690 C C . ARG A 1 92 ? -4.411 -7.760 -0.401 1.00 96.19 92 ARG A C 1
ATOM 692 O O . ARG A 1 92 ? -4.933 -6.668 -0.190 1.00 96.19 92 ARG A O 1
ATOM 699 N N . ARG A 1 93 ? -5.096 -8.762 -0.965 1.00 91.44 93 ARG A N 1
ATOM 700 C CA . ARG A 1 93 ? -6.493 -8.640 -1.444 1.00 91.44 93 ARG A CA 1
ATOM 701 C C . ARG A 1 93 ? -7.501 -8.280 -0.348 1.00 91.44 93 ARG A C 1
ATOM 703 O O . ARG A 1 93 ? -8.574 -7.790 -0.657 1.00 91.44 93 ARG A O 1
ATOM 710 N N . ALA A 1 94 ? -7.159 -8.478 0.924 1.00 91.06 94 ALA A N 1
ATOM 711 C CA . ALA A 1 94 ? -7.988 -8.028 2.041 1.00 91.06 94 ALA A CA 1
ATOM 712 C C . ALA A 1 94 ? -8.022 -6.493 2.183 1.00 91.06 94 ALA A C 1
ATOM 714 O O . ALA A 1 94 ? -8.923 -5.960 2.828 1.00 91.06 94 ALA A O 1
ATOM 715 N N . ALA A 1 95 ? -7.058 -5.781 1.593 1.00 94.12 95 ALA A N 1
ATOM 716 C CA . ALA A 1 95 ? -6.859 -4.352 1.801 1.00 94.12 95 ALA A CA 1
ATOM 717 C C . ALA A 1 95 ? -7.594 -3.474 0.765 1.00 94.12 95 ALA A C 1
ATOM 719 O O . ALA A 1 95 ? -7.739 -2.266 0.955 1.00 94.12 95 ALA A O 1
ATOM 720 N N . TYR A 1 96 ? -8.091 -4.070 -0.323 1.00 94.06 96 TYR A N 1
ATOM 721 C CA . TYR A 1 96 ? -8.784 -3.367 -1.401 1.00 94.06 96 TYR A CA 1
ATOM 722 C C . TYR A 1 96 ? -9.830 -4.253 -2.076 1.00 94.06 96 TYR A C 1
ATOM 724 O O . TYR A 1 96 ? -9.709 -5.475 -2.109 1.00 94.06 96 TYR A O 1
ATOM 732 N N . ALA A 1 97 ? -10.860 -3.628 -2.631 1.00 91.94 97 ALA A N 1
ATOM 733 C CA . ALA A 1 97 ? -11.960 -4.292 -3.314 1.00 91.94 97 ALA A CA 1
ATOM 734 C C . ALA A 1 97 ? -12.325 -3.527 -4.594 1.00 91.94 97 ALA A C 1
ATOM 736 O O . ALA A 1 97 ? -11.984 -2.345 -4.712 1.00 91.94 97 ALA A O 1
ATOM 737 N N . PRO A 1 98 ? -13.014 -4.162 -5.556 1.00 88.88 98 PRO A N 1
ATOM 738 C CA . PRO A 1 98 ? -13.609 -3.435 -6.668 1.00 88.88 98 PRO A CA 1
ATOM 739 C C . PRO A 1 98 ? -14.531 -2.331 -6.133 1.00 88.88 98 PRO A C 1
ATOM 741 O O . PRO A 1 98 ? -15.285 -2.537 -5.174 1.00 88.88 98 PRO A O 1
ATOM 744 N N . ALA A 1 99 ? -14.463 -1.150 -6.733 1.00 83.94 99 ALA A N 1
ATOM 745 C CA . ALA A 1 99 ? -15.456 -0.116 -6.521 1.00 83.94 99 ALA A CA 1
ATOM 746 C C . ALA A 1 99 ? -16.798 -0.638 -7.041 1.00 83.94 99 ALA A C 1
ATOM 748 O O . ALA A 1 99 ? -16.879 -1.189 -8.142 1.00 83.94 99 ALA A O 1
ATOM 749 N N . ALA A 1 100 ? -17.852 -0.502 -6.237 1.00 73.31 100 ALA A N 1
ATOM 750 C CA . ALA A 1 100 ? -19.187 -0.800 -6.727 1.00 73.31 100 ALA A CA 1
ATOM 751 C C . ALA A 1 100 ? -19.486 0.143 -7.905 1.00 73.31 100 ALA A C 1
ATOM 753 O O . ALA A 1 100 ? -19.177 1.336 -7.797 1.00 73.31 100 ALA A O 1
ATOM 754 N N . PRO A 1 101 ? -20.081 -0.347 -9.010 1.00 60.47 101 PRO A N 1
ATOM 755 C CA . PRO A 1 101 ? -20.551 0.546 -10.054 1.00 60.47 101 PRO A CA 1
ATOM 756 C C . PRO A 1 101 ? -21.511 1.532 -9.394 1.00 60.47 101 PRO A C 1
ATOM 758 O O . PRO A 1 101 ? -22.476 1.124 -8.744 1.00 60.47 101 PRO A O 1
ATOM 761 N N . SER A 1 102 ? -21.205 2.826 -9.483 1.00 55.31 102 SER A N 1
ATOM 762 C CA . SER A 1 102 ? -22.070 3.858 -8.927 1.00 55.31 102 SER A CA 1
ATOM 763 C C . SER A 1 102 ? -23.461 3.653 -9.524 1.00 55.31 102 SER A C 1
ATOM 765 O O . SER A 1 102 ? -23.622 3.708 -10.743 1.00 55.31 102 SER A O 1
ATOM 767 N N . ALA A 1 103 ? -24.455 3.359 -8.684 1.00 51.38 103 ALA A N 1
ATOM 768 C CA . ALA A 1 103 ? -25.839 3.108 -9.084 1.00 51.38 103 ALA A CA 1
ATOM 769 C C . ALA A 1 103 ? -26.526 4.415 -9.537 1.00 51.38 103 ALA A C 1
ATOM 771 O O . ALA A 1 103 ? -27.496 4.869 -8.943 1.00 51.38 103 ALA A O 1
ATOM 772 N N . GLY A 1 104 ? -25.966 5.062 -10.560 1.00 51.25 104 GLY A N 1
ATOM 773 C CA . GLY A 1 104 ? -26.309 6.408 -11.011 1.00 51.25 104 GLY A CA 1
ATOM 774 C C . GLY A 1 104 ? -26.504 6.523 -12.521 1.0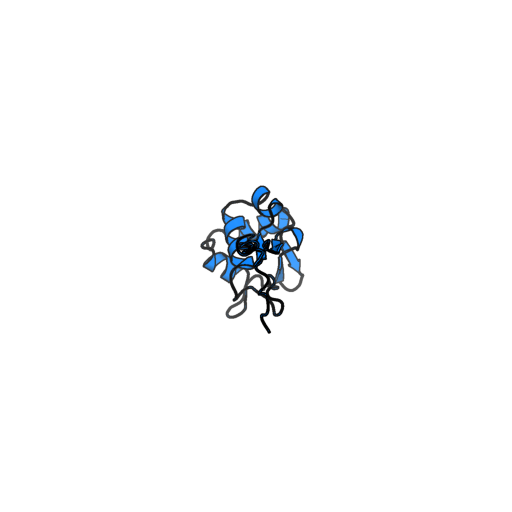0 51.25 104 GLY A C 1
ATOM 775 O O . GLY A 1 104 ? -26.424 7.621 -13.059 1.00 51.25 104 GLY A O 1
ATOM 776 N N . SER A 1 105 ? -26.752 5.417 -13.228 1.00 47.28 105 SER A N 1
ATOM 777 C CA . SER A 1 105 ? -27.171 5.473 -14.634 1.00 47.28 105 SER A CA 1
ATOM 778 C C . SER A 1 105 ? -28.141 4.348 -14.992 1.00 47.28 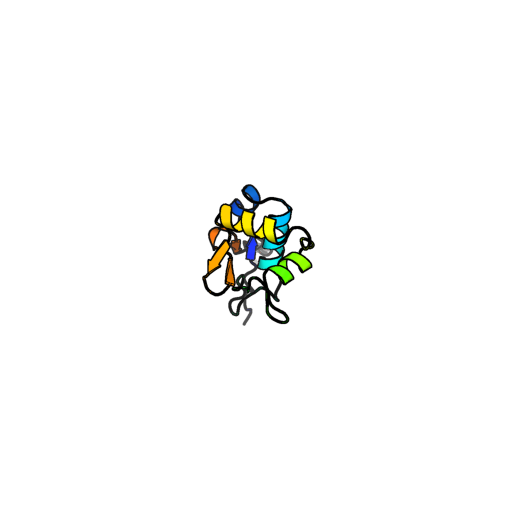105 SER A C 1
ATOM 780 O O . SER A 1 105 ? -27.944 3.585 -15.928 1.00 47.28 105 SER A O 1
ATOM 782 N N . VAL A 1 106 ? -29.213 4.241 -14.212 1.00 52.50 106 VAL A N 1
ATOM 783 C CA . VAL A 1 106 ? -30.467 3.624 -14.660 1.00 52.50 106 VAL A CA 1
ATOM 784 C C . VAL A 1 106 ? -31.608 4.569 -14.302 1.00 52.50 106 VAL A C 1
ATOM 786 O O . VAL A 1 106 ? -32.451 4.278 -13.462 1.00 52.50 106 VAL A O 1
ATOM 789 N N . VAL A 1 107 ? -31.636 5.750 -14.930 1.00 55.19 107 VAL A N 1
ATOM 790 C CA . VAL A 1 107 ? -32.929 6.418 -15.103 1.00 55.19 107 VAL A CA 1
ATOM 791 C C . VAL A 1 107 ? -33.678 5.608 -16.154 1.00 55.19 107 VAL A C 1
ATOM 793 O O . VAL A 1 107 ? -33.492 5.776 -17.358 1.00 55.19 107 VAL A O 1
ATOM 796 N N . GLY A 1 108 ? -34.465 4.649 -15.673 1.00 48.66 108 GLY A N 1
ATOM 797 C CA . GLY A 1 108 ? -35.485 3.992 -16.469 1.00 48.66 108 G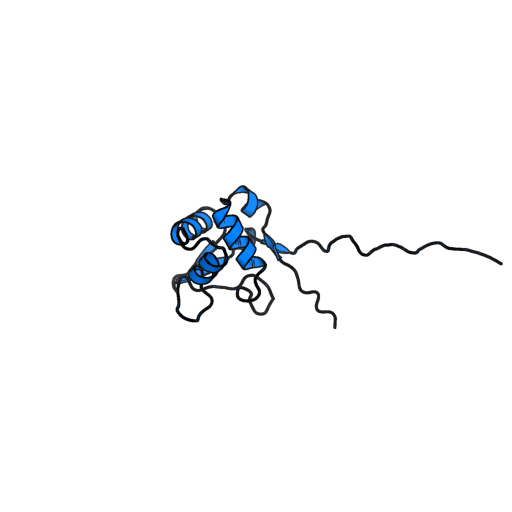LY A CA 1
ATOM 798 C C . GLY A 1 108 ? -36.404 5.065 -17.038 1.00 48.66 108 GLY A C 1
ATOM 799 O O . GLY A 1 108 ? -37.217 5.649 -16.328 1.00 48.66 108 GLY A O 1
ATOM 800 N N . ARG A 1 109 ? -36.246 5.360 -18.328 1.00 52.34 109 ARG A N 1
ATOM 801 C CA . ARG A 1 109 ? -37.301 5.962 -19.142 1.00 52.34 109 ARG A CA 1
ATOM 802 C C . ARG A 1 109 ? -38.128 4.818 -19.710 1.00 52.34 109 ARG A C 1
ATOM 804 O O . ARG A 1 109 ? -38.074 4.517 -20.896 1.00 52.34 109 ARG A O 1
ATOM 811 N N . GLU A 1 110 ? -38.867 4.164 -18.831 1.00 56.28 110 GLU A N 1
ATOM 812 C CA . GLU A 1 110 ? -40.015 3.361 -19.217 1.00 56.28 110 GLU A CA 1
ATOM 813 C C . GLU A 1 110 ? -41.283 4.102 -18.789 1.00 56.28 110 GLU A C 1
ATOM 815 O O . GLU A 1 110 ? -41.337 4.685 -17.710 1.00 56.28 110 GLU A O 1
ATOM 820 N N . GLN A 1 111 ? -42.275 4.066 -19.680 1.00 54.34 111 GLN A N 1
ATOM 821 C CA . GLN A 1 111 ? -43.624 4.636 -19.594 1.00 54.34 111 GLN A CA 1
ATOM 822 C C . GLN A 1 111 ? -43.804 6.085 -20.066 1.00 54.34 111 GLN A C 1
ATOM 824 O O . GLN A 1 111 ? -43.912 7.034 -19.295 1.00 54.34 111 GLN A O 1
ATOM 829 N N . LEU A 1 112 ? -44.000 6.214 -21.379 1.00 51.25 112 LEU A N 1
ATOM 830 C CA . LEU A 1 112 ? -44.988 7.144 -21.917 1.00 51.25 112 LEU A CA 1
ATOM 831 C C . LEU A 1 112 ? -45.753 6.455 -23.051 1.00 51.25 112 LEU A C 1
ATOM 833 O O . LEU A 1 112 ? -45.232 6.291 -24.149 1.00 51.25 112 LEU A O 1
ATOM 837 N N . GLY A 1 113 ? -46.993 6.079 -22.736 1.00 48.81 113 GLY A N 1
ATOM 838 C CA . GLY A 1 113 ? -48.118 6.226 -23.655 1.00 48.81 113 GLY A CA 1
ATOM 839 C C . GLY A 1 113 ? -48.429 5.050 -24.566 1.00 48.81 113 GLY A C 1
ATOM 840 O O . GLY A 1 113 ? -47.974 4.993 -25.702 1.00 48.81 113 GLY A O 1
ATOM 841 N N . GLU A 1 114 ? -49.300 4.177 -24.074 1.00 57.22 114 GLU A N 1
ATOM 842 C CA . GLU A 1 114 ? -50.221 3.384 -24.879 1.00 57.22 114 GLU A CA 1
ATOM 843 C C . GLU A 1 114 ? -51.108 4.243 -25.805 1.00 57.22 114 GLU A C 1
ATOM 845 O O . GLU A 1 114 ? -51.483 5.363 -25.468 1.00 57.22 114 GLU A O 1
ATOM 850 N N . ALA A 1 115 ? -51.516 3.592 -26.899 1.00 47.16 115 ALA A N 1
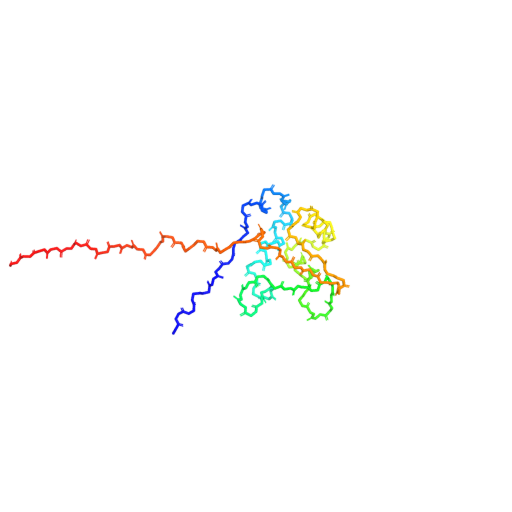ATOM 851 C CA . ALA A 1 115 ? -52.854 3.587 -27.497 1.00 47.16 115 ALA A CA 1
ATOM 852 C C . ALA A 1 115 ? -53.410 4.821 -28.245 1.00 47.16 115 ALA A C 1
ATOM 854 O O . ALA A 1 115 ? -53.837 5.803 -27.649 1.00 47.16 115 ALA A O 1
ATOM 855 N N . SER A 1 116 ? -53.618 4.543 -29.545 1.00 51.03 116 SER A N 1
ATOM 856 C CA . SER A 1 116 ? -54.707 4.955 -30.460 1.00 51.03 116 SER A CA 1
ATOM 857 C C . SER A 1 116 ? -54.738 6.380 -31.002 1.00 51.03 116 SER A C 1
ATOM 859 O O . SER A 1 116 ? -55.005 7.328 -30.238 1.00 51.03 116 SER A O 1
#

pLDDT: mean 84.86, std 17.1, range [36.16, 97.56]

Organism: NCBI:txid86177

Radius of gyration: 18.87 Å; chains: 1; bounding box: 71×25×42 Å

Sequence (116 aa):
MTESTLEWQVSSLALQLLSERAQKVIRHWVSSGPFRDVTGAPGLLYLAGDGEKSFVSLAVEAGCRACTTSVLEEMTHMGMVEQDSAARVLLRRAAYAPAAPSAGSVVGREQLGEAS